Protein AF-A0A942B5Z0-F1 (afdb_monomer_lite)

Sequence (76 aa):
MSFDIPASIEPRVQQYAASLHITADEAILRLLQVGLDHASSSSPKDIVGAFSTANEVEVMDQALNLAMEDRVRRNS

Foldseek 3Di:
DDDDDPPVCVVVLVVQCVVVVHDSVVSVVVVVVVVVVVVVPDDVPCPVPVVPDVVVVVVVVVVVVVVVVVVVVVVD

pLDDT: mean 72.75, std 18.91, range [44.62, 95.81]

Structure (mmCIF, N/CA/C/O backbone):
data_AF-A0A942B5Z0-F1
#
_entry.id   AF-A0A942B5Z0-F1
#
loop_
_atom_site.group_PDB
_atom_site.id
_atom_site.type_symbol
_atom_site.label_atom_id
_atom_site.label_alt_id
_atom_site.label_comp_id
_atom_site.label_asym_id
_atom_site.label_entity_id
_atom_site.label_seq_id
_atom_site.pdbx_PDB_ins_code
_atom_site.Cartn_x
_atom_site.Cartn_y
_atom_site.Cartn_z
_atom_site.occupancy
_atom_site.B_iso_or_equiv
_atom_site.auth_seq_id
_atom_site.auth_comp_id
_atom_site.auth_asym_id
_atom_site.auth_atom_id
_atom_site.pdbx_PDB_model_num
ATOM 1 N N . MET A 1 1 ? -7.268 12.752 10.112 1.00 62.25 1 MET A N 1
ATOM 2 C CA . MET A 1 1 ? -7.949 12.581 8.812 1.00 62.25 1 MET A CA 1
ATOM 3 C C . MET A 1 1 ? -8.035 11.087 8.612 1.00 62.25 1 MET A C 1
ATOM 5 O O . MET A 1 1 ? -6.975 10.495 8.673 1.00 62.25 1 MET A O 1
ATOM 9 N N . SER A 1 2 ? -9.219 10.488 8.474 1.00 73.94 2 SER A N 1
ATOM 10 C CA . SER A 1 2 ? -9.311 9.045 8.214 1.00 73.94 2 SER A CA 1
ATOM 11 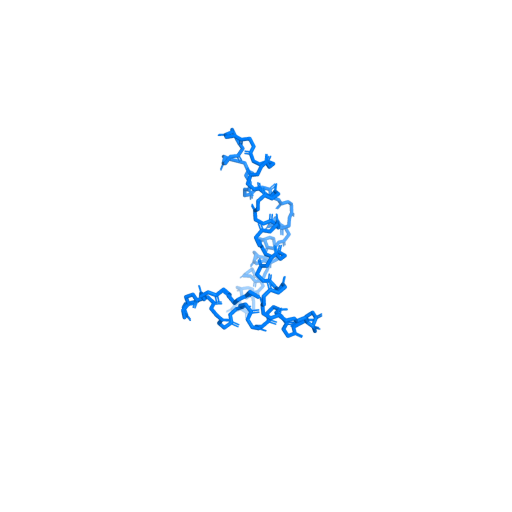C C . SER A 1 2 ? -9.415 8.803 6.716 1.00 73.94 2 SER A C 1
ATOM 13 O O . SER A 1 2 ? -10.176 9.488 6.029 1.00 73.94 2 SER A O 1
ATOM 15 N N . PHE A 1 3 ? -8.654 7.841 6.215 1.00 79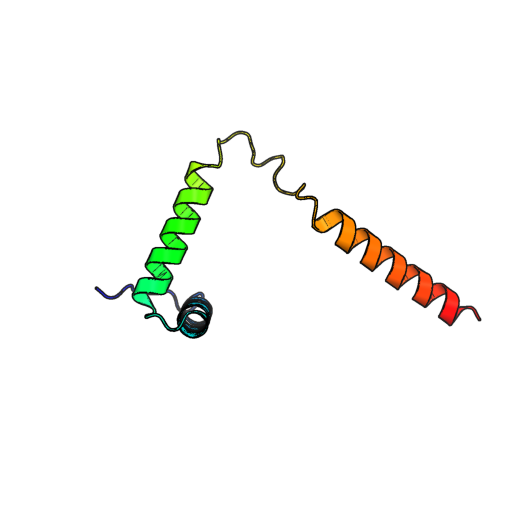.31 3 PHE A N 1
ATOM 16 C CA . PHE A 1 3 ? -8.827 7.338 4.859 1.00 79.31 3 PHE A CA 1
ATOM 17 C C . PHE A 1 3 ? -9.862 6.211 4.859 1.00 79.31 3 PHE A C 1
ATOM 19 O O . PHE A 1 3 ? -9.780 5.302 5.682 1.00 79.31 3 PHE A O 1
ATOM 26 N N . ASP A 1 4 ? -10.805 6.244 3.917 1.00 87.44 4 ASP A N 1
ATOM 27 C CA . ASP A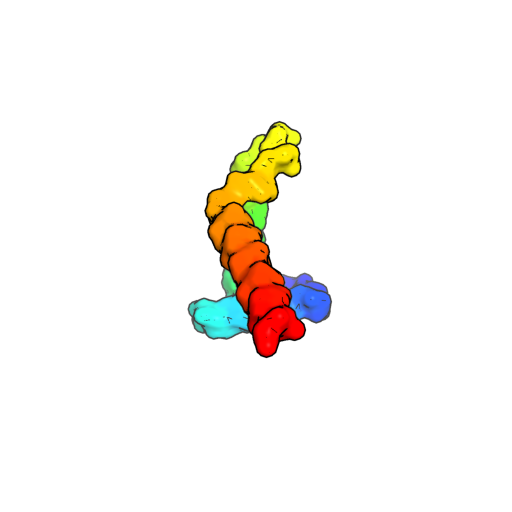 1 4 ? -11.654 5.083 3.642 1.00 87.44 4 ASP A CA 1
ATOM 28 C C . ASP A 1 4 ? -10.851 4.073 2.824 1.00 87.44 4 ASP A C 1
ATOM 30 O O . ASP A 1 4 ? -10.586 4.263 1.633 1.00 87.44 4 ASP A O 1
ATOM 34 N N . ILE A 1 5 ? -10.419 3.004 3.491 1.00 84.25 5 ILE A N 1
ATOM 35 C CA . ILE A 1 5 ? -9.599 1.958 2.888 1.00 84.25 5 ILE A CA 1
ATOM 36 C C . ILE A 1 5 ? -10.523 0.856 2.359 1.00 84.25 5 ILE A C 1
ATOM 38 O O . ILE A 1 5 ? -11.310 0.296 3.122 1.00 84.25 5 ILE A O 1
ATOM 42 N N . PRO A 1 6 ? -10.423 0.476 1.075 1.00 91.38 6 PRO A N 1
ATOM 43 C CA . PRO A 1 6 ? -11.135 -0.685 0.566 1.00 91.38 6 PRO A CA 1
ATOM 44 C C . PRO A 1 6 ? -10.767 -1.958 1.340 1.00 91.38 6 PRO A C 1
ATOM 46 O O . PRO A 1 6 ? -9.586 -2.257 1.536 1.00 91.38 6 PRO A O 1
ATOM 49 N N . ALA A 1 7 ? -11.773 -2.768 1.681 1.00 92.12 7 ALA A N 1
ATOM 50 C CA . ALA A 1 7 ? -11.597 -4.019 2.431 1.00 92.12 7 ALA A CA 1
ATOM 51 C C . ALA A 1 7 ? -10.619 -5.013 1.767 1.00 92.12 7 ALA A C 1
ATOM 53 O O . ALA A 1 7 ? -10.043 -5.871 2.430 1.00 92.12 7 ALA A O 1
ATOM 54 N N . SER A 1 8 ? -10.402 -4.897 0.453 1.00 95.06 8 SER A N 1
ATOM 55 C CA . SER A 1 8 ? -9.443 -5.721 -0.288 1.00 95.06 8 SER A CA 1
ATOM 56 C C . SER A 1 8 ? -7.979 -5.431 0.059 1.00 95.06 8 SER A C 1
ATOM 58 O O . SER A 1 8 ? -7.141 -6.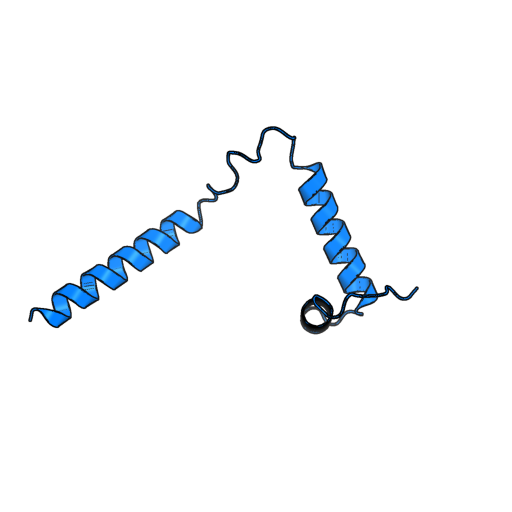322 -0.073 1.00 95.06 8 SER A O 1
ATOM 60 N N . ILE A 1 9 ? -7.654 -4.205 0.485 1.00 92.19 9 ILE A N 1
ATOM 61 C CA . ILE A 1 9 ? -6.276 -3.775 0.770 1.00 92.19 9 ILE A CA 1
ATOM 62 C C . ILE A 1 9 ? -6.043 -3.446 2.245 1.00 92.19 9 ILE A C 1
ATOM 64 O O . ILE A 1 9 ? -4.894 -3.448 2.685 1.00 92.19 9 ILE A O 1
ATOM 68 N N . GLU A 1 10 ? -7.105 -3.225 3.018 1.00 93.69 10 GLU A N 1
ATOM 69 C CA . GLU A 1 10 ? -7.040 -2.917 4.449 1.00 93.69 10 GLU A CA 1
ATOM 70 C C . GLU A 1 10 ? -6.154 -3.890 5.254 1.00 93.69 10 GLU A C 1
ATOM 72 O O . GLU A 1 10 ? -5.276 -3.402 5.972 1.00 93.69 10 GLU A O 1
ATOM 77 N N . PRO A 1 11 ? -6.241 -5.230 5.092 1.00 95.75 11 PRO A N 1
ATOM 78 C CA . PRO A 1 11 ? -5.384 -6.146 5.847 1.00 95.75 11 PRO A CA 1
ATOM 79 C C . PRO A 1 11 ? -3.893 -5.919 5.577 1.00 95.75 11 PRO A C 1
ATOM 81 O O . PRO A 1 11 ? -3.066 -6.027 6.480 1.00 95.75 11 PRO A O 1
ATOM 84 N N . ARG A 1 12 ? -3.538 -5.568 4.334 1.00 94.75 12 ARG A N 1
ATOM 85 C CA . ARG A 1 12 ? -2.149 -5.297 3.940 1.00 94.75 12 ARG A CA 1
ATOM 86 C C . ARG A 1 12 ? -1.653 -3.974 4.512 1.00 94.75 12 ARG A C 1
ATOM 88 O O . ARG A 1 12 ? -0.517 -3.905 4.974 1.00 94.75 12 ARG A O 1
ATOM 95 N N . VAL A 1 13 ? -2.502 -2.945 4.523 1.00 94.06 13 VAL A N 1
ATOM 96 C CA . VAL A 1 13 ? -2.178 -1.649 5.137 1.00 94.06 13 VAL A CA 1
ATOM 97 C C . VAL A 1 13 ? -1.960 -1.812 6.640 1.00 94.06 13 VAL A C 1
ATOM 99 O O . VAL A 1 13 ? -0.970 -1.311 7.167 1.00 94.06 13 VAL A O 1
ATOM 102 N N . GLN A 1 14 ? -2.825 -2.567 7.322 1.00 94.69 14 GLN A N 1
ATOM 103 C CA . GLN A 1 14 ? -2.683 -2.839 8.754 1.00 94.69 14 GLN A CA 1
ATOM 104 C C . GLN A 1 14 ? -1.411 -3.637 9.070 1.00 94.69 14 GLN A C 1
ATOM 106 O O . GLN A 1 14 ? -0.702 -3.301 10.016 1.00 94.69 14 GLN A O 1
ATOM 111 N N . GLN A 1 15 ? -1.076 -4.651 8.265 1.00 95.06 15 GLN A N 1
ATOM 112 C CA . GLN A 1 15 ? 0.179 -5.400 8.414 1.00 95.06 15 GLN A CA 1
ATOM 113 C C . GLN A 1 15 ? 1.408 -4.501 8.242 1.00 95.06 15 GLN A C 1
ATOM 115 O O . GLN A 1 15 ? 2.336 -4.561 9.048 1.00 95.06 15 GLN A O 1
ATOM 120 N N . TYR A 1 16 ? 1.402 -3.640 7.224 1.00 93.31 16 TYR A N 1
ATOM 121 C CA . TYR A 1 16 ? 2.488 -2.693 6.987 1.00 93.31 16 TYR A CA 1
ATOM 122 C C . TYR A 1 16 ? 2.626 -1.693 8.143 1.00 93.31 16 TYR A C 1
ATOM 124 O O . TYR A 1 16 ? 3.727 -1.497 8.660 1.00 93.31 16 TYR A O 1
ATOM 132 N N . ALA A 1 17 ? 1.508 -1.137 8.617 1.00 95.81 17 ALA A N 1
ATOM 133 C CA . ALA A 1 17 ? 1.474 -0.246 9.772 1.00 95.81 17 ALA A CA 1
ATOM 134 C C . ALA A 1 17 ? 2.037 -0.922 11.034 1.00 95.81 17 ALA A C 1
ATOM 136 O O . ALA A 1 17 ? 2.898 -0.358 11.710 1.00 9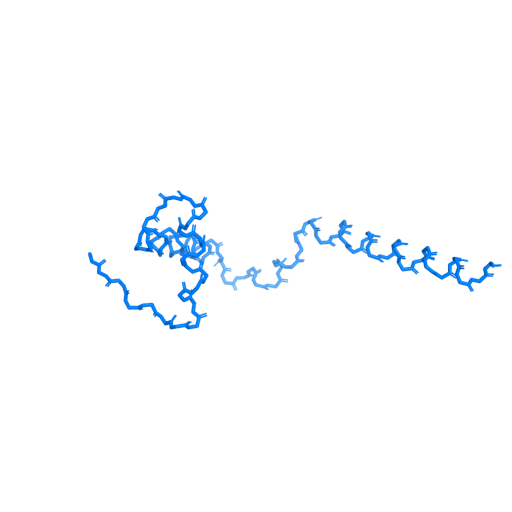5.81 17 ALA A O 1
ATOM 137 N N . ALA A 1 18 ? 1.622 -2.165 11.300 1.00 95.31 18 ALA A N 1
ATOM 138 C CA . ALA A 1 18 ? 2.098 -2.949 12.434 1.00 95.31 18 ALA A CA 1
ATOM 139 C C . ALA A 1 18 ? 3.607 -3.229 12.359 1.00 95.31 18 ALA A C 1
ATOM 141 O O . ALA A 1 18 ? 4.293 -3.111 13.371 1.00 95.31 18 ALA A O 1
ATOM 142 N N . SER A 1 19 ? 4.135 -3.539 11.169 1.00 95.69 19 SER A N 1
ATOM 143 C CA . SER A 1 19 ? 5.564 -3.832 10.973 1.00 95.69 19 SER A CA 1
ATOM 144 C C . SER A 1 19 ? 6.482 -2.641 11.260 1.00 95.69 19 SER A C 1
ATOM 146 O O . SER A 1 19 ? 7.633 -2.822 11.648 1.00 95.69 19 SER A O 1
ATOM 148 N N . LEU A 1 20 ? 5.962 -1.423 11.089 1.00 94.50 20 LEU A N 1
ATOM 149 C CA . LEU A 1 20 ? 6.696 -0.177 11.297 1.00 94.50 20 LEU A CA 1
ATOM 150 C C . LEU A 1 20 ? 6.304 0.535 12.597 1.00 94.50 20 LEU A C 1
ATOM 152 O O . LEU A 1 20 ? 6.830 1.611 12.868 1.00 94.50 20 LEU A O 1
ATOM 156 N N . HIS A 1 21 ? 5.401 -0.051 13.390 1.00 95.25 21 HIS A N 1
ATOM 157 C CA . HIS A 1 21 ? 4.830 0.557 14.595 1.00 95.25 21 HIS A CA 1
ATOM 158 C C . HIS A 1 21 ? 4.255 1.966 14.356 1.00 95.25 21 HIS A C 1
ATOM 160 O O . HIS A 1 21 ? 4.428 2.866 15.176 1.00 95.25 21 HIS A O 1
ATOM 166 N N . ILE A 1 22 ? 3.569 2.154 13.226 1.00 95.00 22 ILE A N 1
ATOM 167 C CA . ILE A 1 22 ? 2.923 3.417 12.836 1.00 95.00 22 ILE A CA 1
ATOM 168 C C . ILE A 1 22 ? 1.404 3.262 12.760 1.00 95.00 22 ILE A C 1
ATOM 170 O O . ILE A 1 22 ? 0.863 2.157 12.833 1.00 95.00 22 ILE A O 1
ATOM 174 N N . THR A 1 23 ? 0.700 4.379 12.593 1.00 94.12 23 THR A N 1
ATOM 175 C CA . THR A 1 23 ? -0.750 4.366 12.362 1.00 94.12 23 THR A CA 1
ATOM 176 C C . THR A 1 23 ? -1.099 3.922 10.937 1.00 94.12 23 THR A C 1
ATOM 178 O O . THR A 1 23 ? -0.289 4.038 10.014 1.00 94.12 23 THR A O 1
ATOM 181 N N . ALA A 1 24 ? -2.326 3.432 10.733 1.00 90.56 24 ALA A N 1
ATOM 182 C CA . ALA A 1 24 ? -2.813 3.069 9.400 1.00 90.56 24 ALA A CA 1
ATOM 183 C C . ALA A 1 24 ? -2.804 4.272 8.436 1.00 90.56 24 ALA A C 1
ATOM 185 O O . ALA A 1 24 ? -2.404 4.128 7.283 1.00 90.56 24 ALA A O 1
ATOM 186 N N . ASP A 1 25 ? -3.156 5.467 8.916 1.00 92.31 25 ASP A N 1
ATOM 187 C CA . ASP A 1 25 ? -3.138 6.690 8.105 1.00 92.31 25 ASP A CA 1
ATOM 188 C C . ASP A 1 25 ? -1.709 7.058 7.656 1.00 92.31 25 ASP A C 1
ATOM 190 O O . ASP A 1 25 ? -1.479 7.377 6.488 1.00 92.31 25 ASP A O 1
ATOM 194 N N . GLU A 1 26 ? -0.716 6.954 8.546 1.00 91.94 26 GLU A N 1
ATOM 195 C CA . GLU A 1 26 ? 0.695 7.178 8.193 1.00 91.94 26 GLU A CA 1
ATOM 196 C C . GLU A 1 26 ? 1.228 6.119 7.226 1.00 91.94 26 GLU A C 1
ATOM 198 O O . GLU A 1 26 ? 1.996 6.437 6.314 1.00 91.94 26 GLU A O 1
ATOM 203 N N . ALA A 1 27 ? 0.815 4.864 7.405 1.00 93.62 27 ALA A N 1
ATOM 204 C CA . ALA A 1 27 ? 1.136 3.785 6.482 1.00 93.62 27 ALA A CA 1
ATOM 205 C C . ALA A 1 27 ? 0.639 4.103 5.066 1.00 93.62 27 ALA A C 1
ATOM 207 O O . ALA A 1 27 ? 1.406 3.971 4.112 1.00 93.62 27 ALA A O 1
ATOM 208 N N . ILE A 1 28 ? -0.598 4.588 4.929 1.00 93.19 28 ILE A N 1
ATOM 209 C CA . ILE A 1 28 ? -1.176 4.979 3.635 1.00 93.19 28 ILE A CA 1
ATOM 210 C C . ILE A 1 28 ? -0.385 6.118 3.009 1.00 93.19 28 ILE A C 1
ATOM 212 O O . ILE A 1 28 ? -0.021 6.026 1.840 1.00 93.19 28 ILE A O 1
ATOM 216 N N . LEU A 1 29 ? -0.074 7.166 3.775 1.00 93.62 29 LEU A N 1
ATOM 217 C CA . LEU A 1 29 ? 0.687 8.306 3.262 1.00 93.62 29 LEU A CA 1
ATOM 218 C C . LEU A 1 29 ? 2.057 7.881 2.728 1.00 93.62 29 LEU A C 1
ATOM 220 O O . LEU A 1 29 ? 2.436 8.287 1.632 1.00 93.62 29 LEU A O 1
ATOM 224 N N . ARG A 1 30 ? 2.775 7.017 3.453 1.00 92.19 30 ARG A N 1
ATOM 225 C CA . ARG A 1 30 ? 4.076 6.503 2.999 1.00 92.19 30 ARG A CA 1
ATOM 226 C C . ARG A 1 30 ? 3.950 5.632 1.754 1.00 92.19 30 ARG A C 1
ATOM 228 O O . ARG A 1 30 ? 4.747 5.784 0.835 1.00 92.19 30 ARG A O 1
ATOM 235 N N . LEU A 1 31 ? 2.957 4.744 1.708 1.00 91.25 31 LEU A N 1
ATOM 236 C CA . LEU A 1 31 ? 2.710 3.894 0.540 1.00 91.25 31 LEU A CA 1
ATOM 237 C C . LEU A 1 31 ? 2.351 4.728 -0.697 1.00 91.25 31 LEU A C 1
ATOM 239 O O . LEU A 1 31 ? 2.857 4.456 -1.784 1.00 91.25 31 LEU A O 1
ATOM 243 N N . LEU A 1 32 ? 1.529 5.768 -0.530 1.00 91.19 32 LEU A N 1
ATOM 244 C CA . LEU A 1 32 ? 1.192 6.709 -1.598 1.00 91.19 32 LEU A CA 1
ATOM 245 C C . LEU A 1 32 ? 2.416 7.491 -2.066 1.00 91.19 32 LEU A C 1
ATOM 247 O O . LEU A 1 32 ? 2.622 7.606 -3.268 1.00 91.19 32 LEU A O 1
ATOM 251 N N . GLN A 1 33 ? 3.240 7.991 -1.143 1.00 91.06 33 GLN A N 1
ATOM 252 C CA . GLN A 1 33 ? 4.452 8.730 -1.487 1.00 91.06 33 GLN A CA 1
ATOM 253 C C . GLN A 1 33 ? 5.416 7.866 -2.305 1.00 91.06 33 GLN A C 1
ATOM 255 O O . GLN A 1 33 ? 5.811 8.265 -3.393 1.00 91.06 33 GLN A O 1
ATOM 260 N N . VAL A 1 34 ? 5.691 6.639 -1.850 1.00 89.69 34 VAL A N 1
ATOM 261 C CA . VAL A 1 34 ? 6.522 5.679 -2.594 1.00 89.69 34 VAL A CA 1
ATOM 262 C C . VAL A 1 34 ? 5.915 5.377 -3.966 1.00 89.69 34 VAL A C 1
ATOM 264 O O . VAL A 1 34 ? 6.625 5.384 -4.969 1.00 89.69 34 VAL A O 1
ATOM 267 N N . GLY A 1 35 ? 4.601 5.154 -4.043 1.00 87.69 35 GLY A N 1
ATOM 268 C CA . GLY A 1 35 ? 3.913 4.910 -5.312 1.00 87.69 35 GLY A CA 1
ATOM 269 C C . GLY A 1 35 ? 4.015 6.086 -6.289 1.00 87.69 35 GLY A C 1
ATOM 270 O O . GLY A 1 35 ? 4.229 5.873 -7.481 1.00 87.69 35 GLY A O 1
ATOM 271 N N . LEU A 1 36 ? 3.907 7.321 -5.796 1.00 88.06 36 LEU A N 1
ATOM 272 C CA . LEU A 1 36 ? 4.048 8.538 -6.599 1.00 88.06 36 LEU A CA 1
ATOM 273 C C . LEU A 1 36 ? 5.497 8.772 -7.039 1.00 88.06 36 LEU A C 1
ATOM 275 O O . LEU A 1 36 ? 5.727 9.119 -8.197 1.00 88.06 36 LEU A O 1
ATOM 279 N N . ASP A 1 37 ? 6.471 8.519 -6.169 1.00 85.56 37 ASP A N 1
ATOM 280 C CA . ASP A 1 37 ? 7.895 8.611 -6.502 1.00 85.56 37 ASP A CA 1
ATOM 281 C C . ASP A 1 37 ? 8.262 7.587 -7.593 1.00 85.56 37 ASP A C 1
ATOM 283 O O . ASP A 1 37 ? 8.920 7.922 -8.583 1.00 85.56 37 ASP A O 1
ATOM 287 N N . HIS A 1 38 ? 7.740 6.360 -7.498 1.00 82.31 38 HIS A N 1
ATOM 288 C CA . HIS A 1 38 ? 7.883 5.335 -8.539 1.00 82.31 38 HIS A CA 1
ATOM 289 C C . HIS A 1 38 ? 7.168 5.704 -9.848 1.00 82.31 38 HIS A C 1
ATOM 291 O O . HIS A 1 38 ? 7.723 5.517 -10.929 1.00 82.31 38 HIS A O 1
ATOM 297 N N . ALA A 1 39 ? 5.954 6.255 -9.780 1.00 78.31 39 ALA A N 1
ATOM 298 C CA . ALA A 1 39 ? 5.213 6.671 -10.971 1.00 78.31 39 ALA A CA 1
ATOM 299 C C . ALA A 1 39 ? 5.877 7.861 -11.684 1.00 78.31 39 ALA A C 1
ATOM 301 O O . ALA A 1 39 ? 5.901 7.913 -12.911 1.00 78.31 39 ALA A O 1
ATOM 302 N N . SER A 1 40 ? 6.437 8.804 -10.920 1.00 66.81 40 SER A N 1
ATOM 303 C CA . SER A 1 40 ? 7.109 9.994 -11.456 1.00 66.81 40 SER A CA 1
ATOM 304 C C . SER A 1 40 ? 8.489 9.691 -12.046 1.00 66.81 40 SER A C 1
ATOM 306 O O . SER A 1 40 ? 8.920 10.373 -12.976 1.00 66.81 40 SER A O 1
ATOM 308 N N . SER A 1 41 ? 9.165 8.653 -11.544 1.00 59.53 41 SER A N 1
ATOM 309 C CA . SER A 1 41 ? 10.448 8.178 -12.073 1.00 59.53 41 SER A CA 1
ATOM 310 C C . SER A 1 41 ? 10.296 7.257 -13.284 1.00 59.53 41 SER A C 1
ATOM 312 O O . SER A 1 41 ? 11.244 7.119 -14.058 1.00 59.53 41 SER A O 1
ATOM 314 N N . SER A 1 42 ? 9.109 6.684 -13.519 1.00 52.66 42 SER A N 1
ATOM 315 C CA . SER A 1 42 ? 8.824 5.979 -14.768 1.00 52.66 42 SER A CA 1
ATOM 316 C C . SER A 1 42 ? 8.563 7.003 -15.875 1.00 52.66 42 SER A C 1
ATOM 318 O O . SER A 1 42 ? 7.462 7.532 -16.046 1.00 52.66 42 SER A O 1
ATOM 320 N N . SER A 1 43 ? 9.598 7.308 -16.652 1.00 52.19 43 SER A N 1
ATOM 321 C CA . SER A 1 43 ? 9.373 7.908 -17.959 1.00 52.19 43 SER A CA 1
ATOM 322 C C . SER A 1 43 ? 8.503 6.930 -18.780 1.00 52.19 43 SER A C 1
ATOM 324 O O . SER A 1 43 ? 8.709 5.717 -18.678 1.00 52.19 43 SER A O 1
ATOM 326 N N . PRO A 1 44 ? 7.537 7.380 -19.609 1.00 52.25 44 PRO A N 1
ATOM 327 C CA . PRO A 1 44 ? 6.612 6.486 -20.328 1.00 52.25 44 PRO A CA 1
ATOM 328 C C . PRO A 1 44 ? 7.282 5.509 -21.316 1.00 52.25 44 PRO A C 1
ATOM 330 O O . PRO A 1 44 ? 6.592 4.804 -22.049 1.00 52.25 44 PRO A O 1
ATOM 333 N N . LYS A 1 45 ? 8.618 5.494 -21.391 1.00 47.97 45 LYS A N 1
ATOM 334 C CA . LYS A 1 45 ? 9.420 4.643 -22.269 1.00 47.97 45 LYS A CA 1
ATOM 335 C C . LYS A 1 45 ? 10.012 3.404 -21.584 1.00 47.97 45 LYS A C 1
ATOM 337 O O . LYS A 1 45 ? 10.447 2.516 -22.308 1.00 47.97 45 LYS A O 1
ATOM 342 N N . ASP A 1 46 ? 9.970 3.285 -20.253 1.00 45.44 46 ASP A N 1
ATOM 343 C CA . ASP A 1 46 ? 10.682 2.208 -19.531 1.00 45.44 46 ASP A CA 1
ATOM 344 C C . ASP A 1 46 ? 9.827 0.990 -19.134 1.00 45.44 46 ASP A C 1
ATOM 346 O O . ASP A 1 46 ? 10.344 0.012 -18.591 1.00 45.44 46 ASP A O 1
ATOM 350 N N . ILE A 1 47 ? 8.533 0.967 -19.475 1.00 51.56 47 ILE A N 1
ATOM 351 C CA . ILE A 1 47 ? 7.648 -0.175 -19.154 1.00 51.56 47 ILE A CA 1
ATOM 352 C C . ILE A 1 47 ? 8.061 -1.464 -19.907 1.00 51.56 47 ILE A C 1
ATOM 354 O O . ILE A 1 47 ? 7.654 -2.559 -19.534 1.00 51.56 47 ILE A O 1
ATOM 358 N N . VAL A 1 48 ? 8.937 -1.375 -20.915 1.00 48.03 48 VAL A N 1
ATOM 359 C CA . VAL A 1 48 ? 9.440 -2.548 -21.658 1.00 48.03 48 VAL A CA 1
ATOM 360 C C . VAL A 1 48 ? 10.707 -3.169 -21.026 1.00 48.03 48 VAL A C 1
ATOM 362 O O . VAL A 1 48 ? 11.117 -4.246 -21.442 1.00 48.03 48 VAL A O 1
ATOM 365 N N . GLY A 1 49 ? 11.314 -2.565 -19.992 1.00 44.62 49 GLY A N 1
ATOM 366 C CA . GLY A 1 49 ? 12.600 -3.031 -19.429 1.00 44.62 49 GLY A CA 1
ATOM 367 C C . GLY A 1 49 ? 12.606 -3.461 -17.955 1.00 44.62 49 GLY A C 1
ATOM 368 O O . GLY A 1 49 ? 13.572 -4.078 -17.507 1.00 44.62 49 GLY A O 1
ATOM 369 N N . ALA A 1 50 ? 11.555 -3.171 -17.183 1.00 49.47 50 ALA A N 1
ATOM 370 C CA . ALA A 1 50 ? 11.587 -3.283 -15.717 1.00 49.47 50 ALA A CA 1
ATOM 371 C C . ALA A 1 50 ? 11.473 -4.714 -15.138 1.00 49.47 50 ALA A C 1
ATOM 373 O O . ALA A 1 50 ? 11.509 -4.873 -13.922 1.00 49.47 50 ALA A O 1
ATOM 374 N N . PHE A 1 51 ? 11.393 -5.751 -15.981 1.00 53.09 51 PHE A N 1
ATOM 375 C CA . PHE A 1 51 ? 11.556 -7.153 -15.556 1.00 53.09 51 PHE A CA 1
ATOM 376 C C . PHE A 1 51 ? 13.019 -7.629 -15.581 1.00 53.09 51 PHE A C 1
ATOM 378 O O . PHE A 1 51 ? 13.300 -8.782 -15.293 1.00 53.09 51 PHE A O 1
ATOM 385 N N . SER A 1 52 ? 13.983 -6.759 -15.899 1.00 46.91 52 SER A N 1
ATOM 386 C CA . SER A 1 52 ? 15.410 -7.095 -15.846 1.00 46.91 52 SER A CA 1
ATOM 387 C C . SER A 1 52 ? 16.086 -6.434 -14.644 1.00 46.91 52 SER A C 1
ATOM 389 O O . SER A 1 52 ? 17.036 -5.667 -14.800 1.00 46.91 52 SER A O 1
ATOM 391 N N . THR A 1 53 ? 15.614 -6.710 -13.427 1.00 48.94 53 THR A N 1
ATOM 392 C CA . THR A 1 53 ? 16.450 -6.458 -12.244 1.00 48.94 53 THR A CA 1
ATOM 393 C C . THR A 1 53 ? 17.221 -7.733 -11.928 1.00 48.94 53 THR A C 1
ATOM 395 O O . THR A 1 53 ? 16.651 -8.818 -11.860 1.00 48.94 53 THR A O 1
ATOM 398 N N . ALA A 1 54 ? 18.539 -7.600 -11.772 1.00 52.66 54 ALA A N 1
ATOM 399 C CA . ALA A 1 54 ? 19.522 -8.677 -11.621 1.00 52.66 54 ALA A CA 1
ATOM 400 C C . ALA A 1 54 ? 19.250 -9.684 -10.477 1.00 52.66 54 ALA A C 1
ATOM 402 O O . ALA A 1 54 ? 19.963 -10.674 -10.361 1.00 52.66 54 ALA A O 1
ATOM 403 N N . ASN A 1 55 ? 18.204 -9.468 -9.675 1.00 48.78 55 ASN A N 1
ATOM 404 C CA . ASN A 1 55 ? 17.739 -10.379 -8.635 1.00 48.78 55 ASN A CA 1
ATOM 405 C C . ASN A 1 55 ? 16.964 -11.598 -9.168 1.00 48.78 55 ASN A C 1
ATOM 407 O O . ASN A 1 55 ? 16.915 -12.612 -8.481 1.00 48.78 55 ASN A O 1
ATOM 411 N N . GLU A 1 56 ? 16.354 -11.546 -10.360 1.00 48.03 56 GLU A N 1
ATOM 412 C CA . GLU A 1 56 ? 15.616 -12.709 -10.897 1.00 48.03 56 GLU A CA 1
ATOM 413 C C . GLU A 1 56 ? 16.523 -13.750 -11.572 1.00 48.03 56 GLU A C 1
ATOM 415 O O . GLU A 1 56 ? 16.166 -14.926 -11.622 1.00 48.03 56 GLU A O 1
ATOM 420 N N . VAL A 1 57 ? 17.723 -13.363 -12.022 1.00 49.72 57 VAL A N 1
ATOM 421 C CA . VAL A 1 57 ? 18.675 -14.299 -12.649 1.00 49.72 57 VAL A CA 1
ATOM 422 C C . VAL A 1 57 ? 19.251 -15.277 -11.617 1.00 49.72 57 VAL A C 1
ATOM 424 O O . VAL A 1 57 ? 19.297 -16.475 -11.882 1.00 49.72 57 VAL A O 1
ATOM 427 N N . GLU A 1 58 ? 19.584 -14.817 -10.405 1.00 52.25 58 GLU A N 1
ATOM 428 C CA . GLU A 1 58 ? 20.035 -15.717 -9.326 1.00 52.25 58 GLU A CA 1
ATOM 429 C C . GLU A 1 58 ? 18.927 -16.667 -8.843 1.00 52.25 58 GLU A C 1
ATOM 431 O O . GLU A 1 58 ? 19.193 -17.829 -8.529 1.00 52.25 58 GLU A O 1
ATOM 436 N N . VAL A 1 59 ? 17.672 -16.205 -8.813 1.00 56.03 59 VAL A N 1
ATOM 437 C CA . VAL A 1 59 ? 16.532 -17.033 -8.386 1.00 56.03 59 VAL A CA 1
ATOM 438 C C . VAL A 1 59 ? 16.178 -18.081 -9.447 1.00 56.03 59 VAL A C 1
ATOM 440 O O . VAL A 1 59 ? 15.862 -19.221 -9.097 1.00 56.03 59 VAL A O 1
ATOM 443 N N . MET A 1 60 ? 16.278 -17.747 -10.740 1.00 54.97 60 MET A N 1
ATOM 444 C CA . MET A 1 60 ? 16.088 -18.725 -11.817 1.00 54.97 60 MET A CA 1
ATOM 445 C C . MET A 1 60 ? 17.186 -19.793 -11.831 1.00 54.97 60 MET A C 1
ATOM 447 O O . MET A 1 60 ? 16.853 -20.973 -11.952 1.00 54.97 60 MET A O 1
ATOM 451 N N . ASP A 1 61 ? 18.456 -19.426 -11.634 1.00 55.88 61 ASP A N 1
ATOM 452 C CA . ASP A 1 61 ? 19.556 -20.400 -11.563 1.00 55.88 61 ASP A CA 1
ATOM 453 C C . ASP A 1 61 ? 19.429 -21.329 -10.342 1.00 55.88 61 ASP A C 1
ATOM 455 O O . ASP A 1 61 ? 19.680 -22.535 -10.444 1.00 55.88 61 ASP A O 1
ATOM 459 N N . GLN A 1 62 ? 18.956 -20.822 -9.196 1.00 56.84 62 GLN A N 1
ATOM 460 C CA . GLN A 1 62 ? 18.657 -21.666 -8.032 1.00 56.84 62 GLN A CA 1
ATOM 461 C C . GLN A 1 62 ? 17.501 -22.640 -8.287 1.00 56.84 62 GLN A C 1
ATOM 463 O O . GLN A 1 62 ? 17.599 -23.811 -7.914 1.00 56.84 62 GLN A O 1
ATOM 468 N N . ALA A 1 63 ? 16.428 -22.200 -8.949 1.00 59.38 63 ALA A N 1
ATOM 469 C CA . ALA A 1 63 ? 15.302 -23.073 -9.282 1.00 59.38 63 ALA A CA 1
ATOM 470 C C . ALA A 1 63 ? 15.698 -24.174 -10.284 1.00 59.38 63 ALA A C 1
ATOM 472 O O . ALA A 1 63 ? 15.250 -25.318 -10.160 1.00 59.38 63 ALA A O 1
ATOM 473 N N . LEU A 1 64 ? 16.570 -23.852 -11.246 1.00 60.19 64 LEU A N 1
ATOM 474 C CA . LEU A 1 64 ? 17.065 -24.805 -12.240 1.00 60.19 64 LEU A CA 1
ATOM 475 C C . LEU A 1 64 ? 17.970 -25.870 -11.603 1.00 60.19 64 LEU A C 1
ATOM 477 O O . LEU A 1 64 ? 17.792 -27.061 -11.870 1.00 60.19 64 LEU A O 1
ATOM 481 N N . ASN A 1 65 ? 18.864 -25.467 -10.695 1.00 59.78 65 ASN A N 1
ATOM 482 C CA . ASN A 1 65 ? 19.705 -26.396 -9.936 1.00 59.78 65 ASN A CA 1
ATOM 483 C C . ASN A 1 65 ? 18.877 -27.327 -9.037 1.00 59.78 65 ASN A C 1
ATOM 485 O O . ASN A 1 65 ? 19.119 -28.536 -9.023 1.00 59.78 65 ASN A O 1
ATOM 489 N N . LEU A 1 66 ? 17.846 -26.803 -8.362 1.00 59.19 66 LEU A N 1
ATOM 490 C CA . LEU A 1 66 ? 16.966 -27.611 -7.511 1.00 59.19 66 LEU A CA 1
ATOM 491 C C . LEU A 1 66 ? 16.223 -28.692 -8.319 1.00 59.19 66 LEU A C 1
ATOM 493 O O . LEU A 1 66 ? 16.112 -29.837 -7.883 1.00 59.19 66 LEU A O 1
ATOM 497 N N . ALA A 1 67 ? 15.761 -28.356 -9.527 1.00 59.25 67 ALA A N 1
ATOM 498 C CA . ALA A 1 67 ? 15.070 -29.298 -10.405 1.00 59.25 67 ALA A CA 1
ATOM 499 C C . ALA A 1 67 ? 16.004 -30.372 -11.000 1.00 59.25 67 ALA A C 1
ATOM 501 O O . ALA A 1 67 ? 15.579 -31.508 -11.234 1.00 59.25 67 ALA A O 1
ATOM 502 N N . MET A 1 68 ? 17.277 -30.042 -11.244 1.00 64.06 68 MET A N 1
ATOM 503 C CA . MET A 1 68 ? 18.265 -31.000 -11.752 1.00 64.06 68 MET A CA 1
ATOM 504 C C . MET A 1 68 ? 18.685 -32.023 -10.690 1.00 64.06 68 MET A C 1
ATOM 506 O O . MET A 1 68 ? 18.772 -33.215 -11.000 1.00 64.06 68 MET A O 1
ATOM 510 N N . GLU A 1 69 ? 18.875 -31.605 -9.437 1.00 60.00 69 GLU A N 1
ATOM 511 C CA . GLU A 1 69 ? 19.212 -32.520 -8.337 1.00 60.00 69 GLU A CA 1
ATOM 512 C C . GLU A 1 69 ? 18.109 -33.544 -8.043 1.00 60.00 69 GLU A C 1
ATOM 514 O O . GLU A 1 69 ? 18.397 -34.703 -7.725 1.00 60.00 69 GLU A O 1
ATOM 519 N N . ASP A 1 70 ? 16.846 -33.140 -8.179 1.00 56.75 70 ASP A N 1
ATOM 520 C CA . ASP A 1 70 ? 15.691 -34.005 -7.919 1.00 56.75 70 ASP A CA 1
ATOM 521 C C . ASP A 1 70 ? 15.559 -35.117 -8.977 1.00 56.75 70 ASP A C 1
ATOM 523 O O . ASP A 1 70 ? 15.107 -36.232 -8.696 1.00 56.75 70 ASP A O 1
ATOM 527 N N . ARG A 1 71 ? 16.029 -34.853 -10.205 1.00 56.44 71 ARG A N 1
ATOM 528 C CA . ARG A 1 71 ? 16.072 -35.848 -11.284 1.00 56.44 71 ARG A CA 1
ATOM 529 C C . ARG A 1 71 ? 17.206 -36.853 -11.105 1.00 56.44 71 ARG A C 1
ATOM 531 O O . ARG A 1 71 ? 17.002 -38.028 -11.394 1.00 56.44 71 ARG A O 1
ATOM 538 N N . VAL A 1 72 ? 18.371 -36.419 -10.620 1.00 58.94 72 VAL A N 1
ATOM 539 C CA . VAL A 1 72 ? 19.507 -37.318 -10.347 1.00 58.94 72 VAL A CA 1
ATOM 540 C C . VAL A 1 72 ? 19.176 -38.267 -9.194 1.00 58.94 72 VAL A C 1
ATOM 542 O O . VAL A 1 72 ? 19.394 -39.466 -9.327 1.00 58.94 72 VAL A O 1
ATOM 545 N N . ARG A 1 73 ? 18.549 -37.769 -8.118 1.00 57.62 73 ARG A N 1
ATOM 546 C CA . ARG A 1 73 ? 18.121 -38.595 -6.972 1.00 57.62 73 ARG A CA 1
ATOM 547 C C . ARG A 1 73 ? 17.011 -39.597 -7.290 1.00 57.62 73 ARG A C 1
ATOM 549 O O . ARG A 1 73 ? 16.909 -40.613 -6.616 1.00 57.62 73 ARG A O 1
ATOM 556 N N . ARG A 1 74 ? 16.169 -39.329 -8.293 1.00 57.12 74 ARG A N 1
ATOM 557 C CA . ARG A 1 74 ? 15.112 -40.261 -8.729 1.00 57.12 74 ARG A CA 1
ATOM 558 C C . ARG A 1 74 ? 15.593 -41.356 -9.681 1.00 57.12 74 ARG A C 1
ATOM 560 O O . ARG A 1 74 ? 14.826 -42.277 -9.941 1.00 57.12 74 ARG A O 1
ATOM 567 N N . ASN A 1 75 ? 16.808 -41.243 -10.214 1.00 55.59 75 ASN A N 1
ATOM 568 C CA . ASN A 1 75 ? 17.358 -42.169 -11.209 1.00 55.59 75 ASN A CA 1
ATOM 569 C C . ASN A 1 75 ? 18.572 -42.973 -10.698 1.00 55.59 75 ASN A C 1
ATOM 571 O O . ASN A 1 75 ? 19.200 -43.675 -11.490 1.00 55.59 75 ASN A O 1
ATOM 575 N N . SER A 1 76 ? 18.892 -42.856 -9.40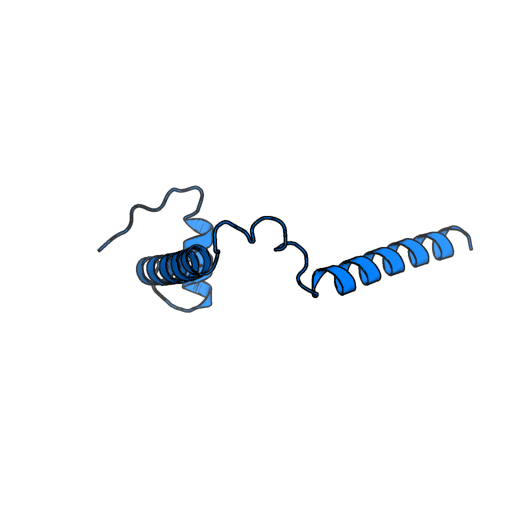6 1.00 52.62 76 SER A N 1
ATOM 576 C CA . SER A 1 76 ? 19.847 -43.681 -8.648 1.00 52.62 76 SER A CA 1
ATOM 577 C C . SER A 1 76 ? 19.104 -44.599 -7.690 1.00 52.62 76 SER A C 1
ATOM 579 O O . SER A 1 76 ? 19.487 -45.781 -7.592 1.00 52.62 76 SER A O 1
#

Radius of gyration: 20.22 Å; chains: 1; bounding box: 32×56×37 Å

Secondary structure (DSSP, 8-state):
------TTTHHHHHHHHHHTT--HHHHHHHHHHHHHHHHHH--TT-TTTTT--THHHHHHHHHHHHHHHHHHHT--